Protein AF-A0A7W0QGW5-F1 (afdb_monomer_lite)

pLDDT: mean 85.22, std 12.31, range [46.56, 96.94]

Foldseek 3Di:
DPQQQDKDWDADPVGIDIDGGHPDPDPDDDPDDDDDDDPDPVVQVVVQVVPDDVPDDDDDDDDQDPPGDDD

Radius of gyration: 16.63 Å; chains: 1; bounding box: 31×30×46 Å

Sequence (71 aa):
GDPASATIHGWGSDGHLTTDGPYAEAKEQLAGFFIVECETRERAEAIATRFAAPGDVIELRPVMSPGGDDR

Structure (mmCIF, N/CA/C/O backbone):
data_AF-A0A7W0QGW5-F1
#
_entry.id   AF-A0A7W0QGW5-F1
#
loop_
_atom_site.group_PDB
_atom_site.id
_atom_site.type_symbol
_atom_site.label_atom_id
_atom_site.label_alt_id
_atom_site.label_comp_id
_atom_site.label_asym_id
_atom_site.label_entity_id
_atom_site.label_seq_id
_atom_site.pdbx_PDB_ins_code
_atom_site.Cartn_x
_atom_site.Cartn_y
_atom_site.Cartn_z
_atom_site.occupancy
_atom_site.B_iso_or_equiv
_atom_site.auth_seq_id
_atom_site.auth_comp_id
_atom_site.auth_asym_id
_atom_site.auth_atom_id
_atom_site.pdbx_PDB_model_num
ATOM 1 N N . GLY A 1 1 ? 4.763 -13.621 -5.142 1.00 69.81 1 GLY A N 1
ATOM 2 C CA . GLY A 1 1 ? 5.245 -13.708 -6.534 1.00 69.81 1 GLY A CA 1
ATOM 3 C C . GLY A 1 1 ? 6.501 -12.878 -6.643 1.00 69.81 1 GLY A C 1
ATOM 4 O O . GLY A 1 1 ? 6.644 -11.963 -5.844 1.00 69.81 1 GLY A O 1
ATOM 5 N N . ASP A 1 2 ? 7.408 -13.219 -7.553 1.00 82.38 2 ASP A N 1
ATOM 6 C CA . ASP A 1 2 ? 8.616 -12.424 -7.804 1.00 82.38 2 ASP A CA 1
ATOM 7 C C . ASP A 1 2 ? 8.235 -11.116 -8.531 1.00 82.38 2 ASP A C 1
ATOM 9 O O . ASP A 1 2 ? 7.652 -11.197 -9.612 1.00 82.38 2 ASP A O 1
ATOM 13 N N . PRO A 1 3 ? 8.521 -9.918 -7.984 1.00 79.75 3 PRO A N 1
ATOM 14 C CA . PRO A 1 3 ? 8.244 -8.651 -8.666 1.00 79.75 3 PRO A CA 1
ATOM 15 C C . PRO A 1 3 ? 8.919 -8.531 -10.039 1.00 79.75 3 PRO A C 1
ATOM 17 O O . PRO A 1 3 ? 8.414 -7.820 -10.905 1.00 79.75 3 PRO A O 1
ATOM 20 N N . ALA A 1 4 ? 10.027 -9.246 -10.267 1.00 84.25 4 ALA A N 1
ATOM 21 C CA . ALA A 1 4 ? 10.717 -9.259 -11.554 1.00 84.25 4 ALA A CA 1
ATOM 22 C C . ALA A 1 4 ? 9.876 -9.876 -12.684 1.00 84.25 4 ALA A C 1
ATOM 24 O O . ALA A 1 4 ? 10.141 -9.607 -13.852 1.00 84.25 4 ALA A O 1
ATOM 25 N N . SER A 1 5 ? 8.847 -10.669 -12.363 1.00 85.56 5 SER A N 1
ATOM 26 C CA . SER A 1 5 ? 7.942 -11.251 -13.358 1.00 85.56 5 SER A CA 1
ATOM 27 C C . SER A 1 5 ? 6.768 -10.337 -13.732 1.00 85.56 5 SER A C 1
ATOM 29 O O . SER A 1 5 ? 5.802 -10.812 -14.328 1.00 85.56 5 SER A O 1
ATOM 31 N N . ALA A 1 6 ? 6.773 -9.072 -13.307 1.00 87.50 6 ALA A N 1
ATOM 32 C CA . ALA A 1 6 ? 5.712 -8.126 -13.631 1.00 87.50 6 ALA A CA 1
ATOM 33 C C . ALA A 1 6 ? 5.772 -7.675 -15.102 1.00 87.50 6 ALA A C 1
ATOM 35 O O . ALA A 1 6 ? 6.818 -7.722 -15.748 1.00 87.50 6 ALA A O 1
ATOM 36 N N . THR A 1 7 ? 4.634 -7.205 -15.611 1.00 91.44 7 THR A N 1
ATOM 37 C CA . THR A 1 7 ? 4.513 -6.552 -16.917 1.00 91.44 7 THR A CA 1
ATOM 38 C C . THR A 1 7 ? 3.758 -5.243 -16.726 1.00 91.44 7 THR A C 1
ATOM 40 O O . THR A 1 7 ? 2.703 -5.212 -16.088 1.00 91.44 7 THR A O 1
ATOM 43 N N . ILE A 1 8 ? 4.287 -4.158 -17.279 1.00 92.00 8 ILE A N 1
ATOM 44 C CA . ILE A 1 8 ? 3.668 -2.834 -17.250 1.00 92.00 8 ILE A CA 1
ATOM 45 C C . ILE A 1 8 ? 2.956 -2.613 -18.577 1.00 92.00 8 ILE A C 1
ATOM 47 O O . ILE A 1 8 ? 3.546 -2.786 -19.643 1.00 92.00 8 ILE A O 1
ATOM 51 N N . HIS A 1 9 ? 1.710 -2.154 -18.507 1.00 92.75 9 HIS A N 1
ATOM 52 C CA . HIS A 1 9 ? 0.974 -1.652 -19.659 1.00 92.75 9 HIS A CA 1
ATOM 53 C C . HIS A 1 9 ? 0.809 -0.137 -19.525 1.00 92.75 9 HIS A C 1
ATOM 55 O O . HIS A 1 9 ? 0.229 0.348 -18.555 1.00 92.75 9 HIS A O 1
ATOM 61 N N . GLY A 1 10 ? 1.341 0.608 -20.492 1.00 91.19 10 GLY A N 1
ATOM 62 C CA . GLY A 1 10 ? 1.323 2.068 -20.533 1.00 91.19 10 GLY A CA 1
ATOM 63 C C . GLY A 1 10 ? 0.690 2.617 -21.811 1.00 91.19 10 GLY A C 1
ATOM 64 O O . GLY A 1 10 ? 0.230 1.872 -22.680 1.00 91.19 10 GLY A O 1
ATOM 65 N N . TRP A 1 11 ? 0.686 3.944 -21.930 1.00 95.19 11 TRP A N 1
ATOM 66 C CA . TRP A 1 11 ? 0.234 4.661 -23.121 1.00 95.19 11 TRP A CA 1
ATOM 67 C C . TRP A 1 11 ? 1.266 5.723 -23.511 1.00 95.19 11 TRP A C 1
ATOM 69 O O . TRP A 1 11 ? 1.628 6.564 -22.690 1.00 95.19 11 TRP A O 1
ATOM 79 N N . GLY A 1 12 ? 1.744 5.676 -24.752 1.00 90.31 12 GLY A N 1
ATOM 80 C CA . GLY A 1 12 ? 2.645 6.656 -25.354 1.00 90.31 12 GLY A CA 1
ATOM 81 C C . GLY A 1 12 ? 1.975 7.445 -26.478 1.00 90.31 12 GLY A C 1
ATOM 82 O O . GLY A 1 12 ? 0.792 7.272 -26.768 1.00 90.31 12 GLY A O 1
ATOM 83 N N . SER A 1 13 ? 2.745 8.304 -27.147 1.00 91.38 13 SER A N 1
ATOM 84 C CA . SER A 1 13 ? 2.277 9.078 -28.309 1.00 91.38 13 SER A CA 1
ATOM 85 C C . SER A 1 13 ? 1.729 8.198 -29.435 1.00 91.38 13 SER A C 1
ATOM 87 O O . SER A 1 13 ? 0.787 8.596 -30.113 1.00 91.38 13 SER A O 1
ATOM 89 N N . ASP A 1 14 ? 2.278 6.991 -29.577 1.00 93.19 14 ASP A N 1
ATOM 90 C CA . ASP A 1 14 ? 1.944 6.048 -30.647 1.00 93.19 14 ASP A CA 1
ATOM 91 C C . ASP A 1 14 ? 0.969 4.941 -30.192 1.00 93.19 14 ASP A C 1
ATOM 93 O O . ASP A 1 14 ? 0.740 3.972 -30.915 1.00 93.19 14 ASP A O 1
ATOM 97 N N . GLY A 1 15 ? 0.370 5.081 -28.999 1.00 94.38 15 GLY A N 1
ATOM 98 C CA . GLY A 1 15 ? -0.631 4.156 -28.457 1.00 94.38 15 GLY A CA 1
ATOM 99 C C . GLY A 1 15 ? -0.131 3.303 -27.289 1.00 94.38 15 GLY A C 1
ATOM 100 O O . GLY A 1 15 ? 0.677 3.746 -26.474 1.00 94.38 15 GLY A O 1
ATOM 101 N N . HIS A 1 16 ? -0.656 2.082 -27.165 1.00 95.75 16 HIS A N 1
ATOM 102 C CA . HIS A 1 16 ? -0.327 1.187 -26.054 1.00 95.75 16 HIS A CA 1
ATOM 103 C C . HIS A 1 16 ? 1.139 0.742 -26.070 1.00 95.75 16 HIS A C 1
ATOM 105 O O . HIS A 1 16 ? 1.658 0.299 -27.092 1.00 95.75 16 HIS A O 1
ATOM 111 N N . LEU A 1 17 ? 1.772 0.782 -24.898 1.00 94.31 17 LEU A N 1
ATOM 112 C CA . LEU A 1 17 ? 3.128 0.293 -24.660 1.00 94.31 17 LEU A CA 1
ATOM 113 C C . LEU A 1 17 ? 3.083 -0.859 -23.658 1.00 94.31 17 LEU A C 1
ATOM 115 O O . LEU A 1 17 ? 2.275 -0.846 -22.732 1.00 94.31 17 LEU A O 1
ATOM 119 N N . THR A 1 18 ? 3.940 -1.860 -23.842 1.00 94.31 18 THR A N 1
ATOM 120 C CA . THR A 1 18 ? 4.100 -2.972 -22.896 1.00 94.31 18 THR A CA 1
ATOM 121 C C . THR A 1 18 ? 5.581 -3.184 -22.626 1.00 94.31 18 THR A C 1
ATOM 123 O O . THR A 1 18 ? 6.365 -3.242 -23.572 1.00 94.31 18 THR A O 1
ATOM 126 N N . THR A 1 19 ? 5.961 -3.276 -21.354 1.00 91.56 19 THR A N 1
ATOM 127 C CA . THR A 1 19 ? 7.353 -3.478 -20.928 1.00 91.56 19 THR A CA 1
ATOM 128 C C . THR A 1 19 ? 7.433 -4.497 -19.800 1.00 91.56 19 THR A C 1
ATOM 130 O O . THR A 1 19 ? 6.585 -4.497 -18.907 1.00 91.56 19 THR A O 1
ATOM 133 N N . ASP A 1 20 ? 8.464 -5.339 -19.829 1.00 91.38 20 ASP A N 1
ATOM 134 C CA . ASP A 1 20 ? 8.733 -6.315 -18.771 1.00 91.38 20 ASP A CA 1
ATOM 135 C C . ASP A 1 20 ? 9.364 -5.652 -17.540 1.00 91.38 20 ASP A C 1
ATOM 137 O O . ASP A 1 20 ? 10.082 -4.656 -17.651 1.00 91.38 20 ASP A O 1
ATOM 141 N N . GLY A 1 21 ? 9.119 -6.242 -16.372 1.00 84.12 21 GLY A N 1
ATOM 142 C CA . GLY A 1 21 ? 9.626 -5.790 -15.082 1.00 84.12 21 GLY A CA 1
ATOM 143 C C . GLY A 1 21 ? 8.623 -4.956 -14.271 1.00 84.12 21 GLY A C 1
ATOM 144 O O . GLY A 1 21 ? 7.530 -4.626 -14.740 1.00 84.12 21 GLY A O 1
ATOM 145 N N . PRO A 1 22 ? 8.956 -4.640 -13.008 1.00 84.31 22 PRO A N 1
ATOM 146 C CA . PRO A 1 22 ? 8.115 -3.826 -12.137 1.00 84.31 22 PRO A CA 1
ATOM 147 C C . PRO A 1 22 ? 8.166 -2.342 -12.525 1.00 84.31 22 PRO A C 1
ATOM 149 O O . PRO A 1 22 ? 9.184 -1.845 -12.996 1.00 84.31 22 PRO A O 1
ATOM 152 N N . TYR A 1 23 ? 7.077 -1.608 -12.269 1.00 81.25 23 TYR A N 1
ATOM 153 C CA . TYR A 1 23 ? 7.008 -0.167 -12.560 1.00 81.25 23 TYR A CA 1
ATOM 154 C C . TYR A 1 23 ? 8.014 0.664 -11.757 1.00 81.25 23 TYR A C 1
ATOM 156 O O . TYR A 1 23 ? 8.610 1.600 -12.285 1.00 81.25 23 TYR A O 1
ATOM 164 N N . ALA A 1 24 ? 8.195 0.342 -10.476 1.00 78.69 24 ALA A N 1
ATOM 165 C CA . ALA A 1 24 ? 9.118 1.056 -9.609 1.00 78.69 24 ALA A CA 1
ATOM 166 C C . ALA A 1 24 ? 10.443 0.294 -9.490 1.00 78.69 24 ALA A C 1
ATOM 168 O O . ALA A 1 24 ? 10.504 -0.784 -8.897 1.00 78.69 24 ALA A O 1
ATOM 169 N N . GLU A 1 25 ? 11.532 0.899 -9.959 1.00 67.88 25 GLU A N 1
ATOM 170 C CA . GLU A 1 25 ? 12.896 0.464 -9.639 1.00 67.88 25 GLU A CA 1
ATOM 171 C C . GLU A 1 25 ? 13.288 0.960 -8.236 1.00 67.88 25 GLU A C 1
ATOM 173 O O . GLU A 1 25 ? 14.148 1.821 -8.053 1.00 67.88 25 GLU A O 1
ATOM 178 N N . ALA A 1 26 ? 12.592 0.461 -7.215 1.00 70.06 26 ALA A N 1
ATOM 179 C CA . ALA A 1 26 ? 12.837 0.803 -5.820 1.00 70.06 26 ALA A CA 1
ATOM 180 C C . ALA A 1 26 ? 13.525 -0.349 -5.076 1.00 70.06 26 ALA A C 1
ATOM 182 O O . ALA A 1 26 ? 13.328 -1.527 -5.388 1.00 70.06 26 ALA A O 1
ATOM 183 N N . LYS A 1 27 ? 14.324 -0.003 -4.056 1.00 64.94 27 LYS A N 1
ATOM 184 C CA . LYS A 1 27 ? 14.963 -0.989 -3.163 1.00 64.94 27 LYS A CA 1
ATOM 185 C C . LYS A 1 27 ? 13.945 -1.816 -2.377 1.00 64.94 27 LYS A C 1
ATOM 187 O O . LYS A 1 27 ? 14.241 -2.950 -2.017 1.00 64.94 27 LYS A O 1
ATOM 192 N N . GLU A 1 28 ? 12.770 -1.252 -2.135 1.00 72.94 28 GLU A N 1
ATOM 193 C CA . GLU A 1 28 ? 11.639 -1.916 -1.501 1.00 72.94 28 GLU A CA 1
ATOM 194 C C . GLU A 1 28 ? 10.510 -1.986 -2.528 1.00 72.94 28 GLU A C 1
ATOM 196 O O . GLU A 1 28 ? 10.076 -0.967 -3.066 1.00 72.94 28 GLU A O 1
ATOM 201 N N . GLN A 1 29 ? 10.085 -3.204 -2.854 1.00 71.62 29 GLN A N 1
ATOM 202 C CA . GLN A 1 29 ? 9.008 -3.445 -3.806 1.00 71.62 29 GLN A CA 1
ATOM 203 C C . GLN A 1 29 ? 7.675 -3.474 -3.056 1.00 71.62 29 GLN A C 1
ATOM 205 O O . GLN A 1 29 ? 7.543 -4.162 -2.043 1.00 71.62 29 GLN A O 1
ATOM 210 N N . LEU A 1 30 ? 6.674 -2.749 -3.562 1.00 79.44 30 LEU A N 1
ATOM 211 C CA . LEU A 1 30 ? 5.319 -2.796 -3.018 1.00 79.44 30 LEU A CA 1
ATOM 212 C C . LEU A 1 30 ? 4.712 -4.172 -3.314 1.00 79.44 30 LEU A C 1
ATOM 214 O O . LEU A 1 30 ? 4.367 -4.470 -4.456 1.00 79.44 30 LEU A O 1
ATOM 218 N N . ALA A 1 31 ? 4.560 -5.006 -2.284 1.00 79.81 31 ALA A N 1
ATOM 219 C CA . ALA A 1 31 ? 3.973 -6.339 -2.432 1.00 79.81 31 ALA A CA 1
ATOM 220 C C . ALA A 1 31 ? 2.477 -6.296 -2.813 1.00 79.81 31 ALA A C 1
ATOM 222 O O . ALA A 1 31 ? 1.965 -7.233 -3.425 1.00 79.81 31 ALA A O 1
ATOM 223 N N . GLY A 1 32 ? 1.781 -5.214 -2.456 1.00 82.69 32 GLY A N 1
ATOM 224 C CA . GLY A 1 32 ? 0.373 -4.972 -2.763 1.00 82.69 32 GLY A CA 1
ATOM 225 C C . GLY A 1 32 ? -0.207 -3.848 -1.904 1.00 82.69 32 GLY A C 1
ATOM 226 O O . GLY A 1 32 ? 0.476 -3.306 -1.039 1.00 82.69 32 GLY A O 1
ATOM 227 N N . PHE A 1 33 ? -1.476 -3.506 -2.127 1.00 89.75 33 PHE A N 1
ATOM 228 C CA . PHE A 1 33 ? -2.223 -2.582 -1.272 1.00 89.75 33 PHE A CA 1
ATOM 229 C C . PHE A 1 33 ? -3.631 -3.122 -1.008 1.00 89.75 33 PHE A C 1
ATOM 231 O O . PHE A 1 33 ? -4.185 -3.870 -1.814 1.00 89.75 33 PHE A O 1
ATOM 238 N N . PHE A 1 34 ? -4.214 -2.716 0.118 1.00 90.62 34 PHE A N 1
ATOM 239 C CA . PHE A 1 34 ? -5.591 -3.024 0.488 1.00 90.62 34 PHE A CA 1
ATOM 240 C C . PHE A 1 34 ? -6.340 -1.719 0.732 1.00 90.62 34 PHE A C 1
ATOM 242 O O . PHE A 1 34 ? -5.792 -0.788 1.319 1.00 90.62 34 PHE A O 1
ATOM 249 N N . ILE A 1 35 ? -7.601 -1.665 0.312 1.00 92.50 35 ILE A N 1
ATOM 250 C CA . ILE A 1 35 ? -8.532 -0.617 0.728 1.00 92.50 35 ILE A CA 1
ATOM 251 C C . ILE A 1 35 ? -9.483 -1.256 1.728 1.00 92.50 35 ILE A C 1
ATOM 253 O O . ILE A 1 35 ? -10.092 -2.285 1.441 1.00 92.50 35 ILE A O 1
ATOM 257 N N . VAL A 1 36 ? -9.582 -0.655 2.908 1.00 91.75 36 VAL A N 1
ATOM 258 C CA . VAL A 1 36 ? -10.471 -1.110 3.975 1.00 91.75 36 VAL A CA 1
ATOM 259 C C . VAL A 1 36 ? -11.398 0.027 4.362 1.00 91.75 36 VAL A C 1
ATOM 261 O O . VAL A 1 36 ? -10.957 1.150 4.598 1.00 91.75 36 VAL A O 1
ATOM 264 N N . GLU A 1 37 ? -12.689 -0.268 4.426 1.00 93.19 37 GLU A N 1
ATOM 265 C CA . GLU A 1 37 ? -13.676 0.652 4.978 1.00 93.19 37 GLU A CA 1
ATOM 266 C C . GLU A 1 37 ? -13.675 0.512 6.502 1.00 93.19 37 GLU A C 1
ATOM 268 O O . GLU A 1 37 ? -13.754 -0.595 7.041 1.00 93.19 37 GLU A O 1
ATOM 273 N N . CYS A 1 38 ? -13.504 1.628 7.206 1.00 92.81 38 CYS A N 1
ATOM 274 C CA . CYS A 1 38 ? -13.436 1.680 8.661 1.00 92.81 38 CYS A CA 1
ATOM 275 C C . CYS A 1 38 ? -14.208 2.900 9.153 1.00 92.81 38 CYS A C 1
ATOM 277 O O . CYS A 1 38 ? -14.044 3.989 8.612 1.00 92.81 38 CYS A O 1
ATOM 279 N N . GLU A 1 39 ? -14.994 2.726 10.214 1.00 91.19 39 GLU A N 1
ATOM 280 C CA . GLU A 1 39 ? -15.734 3.831 10.839 1.00 91.19 39 GLU A CA 1
ATOM 281 C C . GLU A 1 39 ? -14.802 4.865 11.491 1.00 91.19 39 GLU A C 1
ATOM 283 O O . GLU A 1 39 ? -15.152 6.039 11.575 1.00 91.19 39 GLU A O 1
ATOM 288 N N . THR A 1 40 ? -13.611 4.446 11.944 1.00 93.56 40 THR A N 1
ATOM 289 C CA . THR A 1 40 ? -12.623 5.330 12.581 1.00 93.56 40 THR A CA 1
ATOM 290 C C . THR A 1 40 ? -11.185 4.998 12.172 1.00 93.56 40 THR A C 1
ATOM 292 O O . THR A 1 40 ? -10.887 3.896 11.691 1.00 93.56 40 THR A O 1
ATOM 295 N N . ARG A 1 41 ? -10.264 5.946 12.399 1.00 92.06 41 ARG A N 1
ATOM 296 C CA . ARG A 1 41 ? -8.826 5.772 12.135 1.00 92.06 41 ARG A CA 1
ATOM 297 C C . ARG A 1 41 ? -8.213 4.677 13.004 1.00 92.06 41 ARG A C 1
ATOM 299 O O . ARG A 1 41 ? -7.460 3.851 12.498 1.00 92.06 41 ARG A O 1
ATOM 306 N N . GLU A 1 42 ? -8.591 4.615 14.273 1.00 96.38 42 GLU A N 1
ATOM 307 C CA . GLU A 1 42 ? -8.085 3.638 15.242 1.00 96.38 42 GLU A CA 1
ATOM 308 C C . GLU A 1 42 ? -8.440 2.212 14.808 1.00 96.38 42 GLU A C 1
ATOM 310 O O . GLU A 1 42 ? -7.641 1.283 14.948 1.00 96.38 42 GLU A O 1
ATOM 315 N N . ARG A 1 43 ? -9.629 2.024 14.213 1.00 96.44 43 ARG A N 1
ATOM 316 C CA . ARG A 1 43 ? -10.011 0.727 13.652 1.00 96.44 43 ARG A CA 1
ATOM 317 C C . ARG A 1 43 ? -9.087 0.325 12.504 1.00 96.44 43 ARG A C 1
ATOM 319 O O . ARG A 1 43 ? -8.698 -0.844 12.459 1.00 96.44 43 ARG A O 1
ATOM 326 N N . ALA A 1 44 ? -8.734 1.260 11.621 1.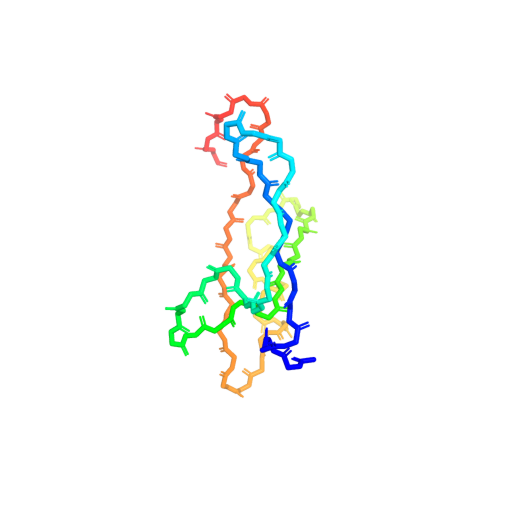00 96.12 44 ALA A N 1
ATOM 327 C CA . ALA A 1 44 ? -7.819 1.023 10.506 1.00 96.12 44 ALA A CA 1
ATOM 328 C C . ALA A 1 44 ? -6.388 0.721 10.989 1.00 96.12 44 ALA A C 1
ATOM 330 O O . ALA A 1 44 ? -5.765 -0.223 10.503 1.00 96.12 44 ALA A O 1
ATOM 331 N N . GLU A 1 45 ? -5.901 1.430 12.009 1.00 96.31 45 GLU A N 1
ATOM 332 C CA . GLU A 1 45 ? -4.604 1.163 12.652 1.00 96.31 45 GLU A CA 1
ATOM 333 C C . GLU A 1 45 ? -4.547 -0.233 13.286 1.00 96.31 45 GLU A C 1
ATOM 335 O O . GLU A 1 45 ? -3.561 -0.960 13.128 1.00 96.31 45 GLU A O 1
ATOM 340 N N . ALA A 1 46 ? -5.634 -0.659 13.937 1.00 96.94 46 ALA A N 1
ATOM 341 C CA . ALA A 1 46 ? -5.744 -2.006 14.488 1.00 96.94 46 ALA A CA 1
ATOM 3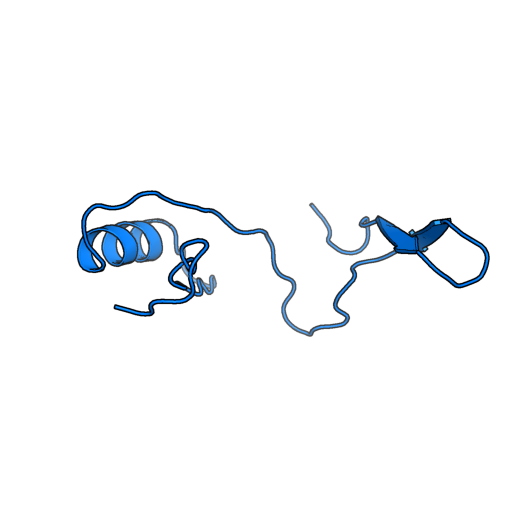42 C C . ALA A 1 46 ? -5.714 -3.095 13.397 1.00 96.94 46 ALA A C 1
ATOM 344 O O . ALA A 1 46 ? -5.179 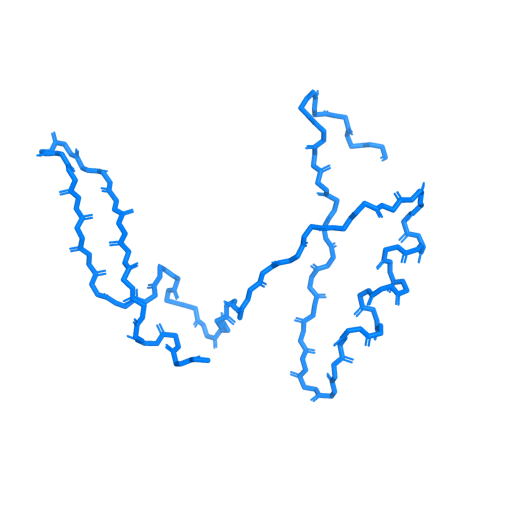-4.180 13.629 1.00 96.94 46 ALA A O 1
ATOM 345 N N . ILE A 1 47 ? -6.269 -2.830 12.205 1.00 96.00 47 ILE A N 1
ATOM 346 C CA . ILE A 1 47 ? -6.138 -3.736 11.049 1.00 96.00 47 ILE A CA 1
ATOM 347 C C . ILE A 1 47 ? -4.687 -3.766 10.570 1.00 96.00 47 ILE A C 1
ATOM 349 O O . ILE A 1 47 ? -4.129 -4.854 10.443 1.00 96.00 47 ILE A O 1
ATOM 353 N N . ALA A 1 48 ? -4.079 -2.598 10.343 1.00 95.50 48 ALA A N 1
ATOM 354 C CA . ALA A 1 48 ? -2.716 -2.484 9.827 1.00 95.50 48 ALA A CA 1
ATOM 355 C C . ALA A 1 48 ? -1.705 -3.214 10.725 1.00 95.50 48 ALA A C 1
ATOM 357 O O . ALA A 1 48 ? -0.917 -4.026 10.245 1.00 95.50 48 ALA A O 1
ATOM 358 N N . THR A 1 49 ? -1.800 -3.012 12.041 1.00 95.06 49 THR A N 1
ATOM 359 C CA . THR A 1 49 ? -0.903 -3.645 13.022 1.00 95.06 49 THR A CA 1
ATOM 360 C C . THR A 1 49 ? -1.098 -5.156 13.090 1.00 95.06 49 THR A C 1
ATOM 362 O O . THR A 1 49 ? -0.140 -5.898 13.276 1.00 95.06 49 THR A O 1
ATOM 365 N N . ARG A 1 50 ? -2.334 -5.639 12.920 1.00 95.06 50 ARG A N 1
ATOM 366 C CA . ARG A 1 50 ? -2.618 -7.079 12.891 1.00 95.06 50 ARG A CA 1
ATOM 367 C C . ARG A 1 50 ? -2.114 -7.750 11.612 1.00 95.06 50 ARG A C 1
ATOM 369 O O . ARG A 1 50 ? -1.872 -8.954 11.626 1.00 95.06 50 ARG A O 1
ATOM 376 N N . PHE A 1 51 ? -2.031 -7.001 10.517 1.00 91.75 51 PHE A N 1
ATOM 377 C CA . PHE A 1 51 ? -1.573 -7.510 9.230 1.00 91.75 51 PHE A CA 1
ATOM 378 C C . PHE A 1 51 ? -0.043 -7.571 9.136 1.00 91.75 51 PHE A C 1
ATOM 380 O O . PHE A 1 51 ? 0.481 -8.476 8.496 1.00 91.75 51 PHE A O 1
ATOM 387 N N 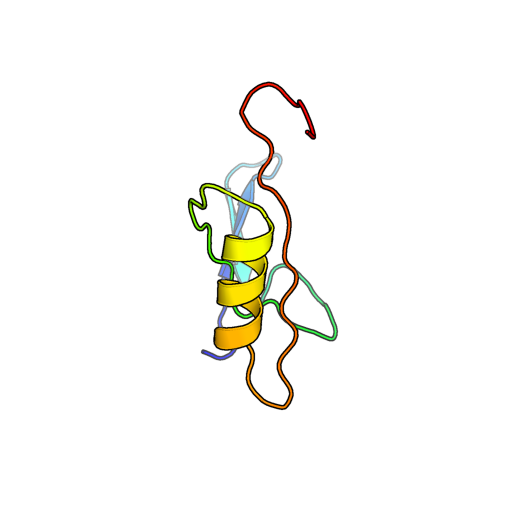. ALA A 1 52 ? 0.665 -6.645 9.785 1.00 92.62 52 ALA A N 1
ATOM 388 C CA . ALA A 1 52 ? 2.124 -6.621 9.795 1.00 92.62 52 ALA A CA 1
ATOM 389 C C . ALA A 1 52 ? 2.725 -7.849 10.512 1.00 92.62 52 ALA A C 1
ATOM 391 O O . ALA A 1 52 ? 2.344 -8.165 11.642 1.00 92.62 52 ALA A O 1
ATOM 392 N N . ALA A 1 53 ? 3.707 -8.507 9.889 1.00 90.88 53 ALA A N 1
ATOM 393 C CA . ALA A 1 53 ? 4.546 -9.530 10.512 1.00 90.88 53 ALA A CA 1
ATOM 394 C C . ALA A 1 53 ? 5.985 -9.012 10.747 1.00 90.88 53 ALA A C 1
ATOM 396 O O . ALA A 1 53 ? 6.364 -7.956 10.236 1.00 90.88 53 ALA A O 1
ATOM 397 N N . PRO A 1 54 ? 6.824 -9.711 11.540 1.00 91.62 54 PRO A N 1
ATOM 398 C CA . PRO A 1 54 ? 8.218 -9.313 11.732 1.00 91.62 54 PRO A CA 1
ATOM 399 C C . PRO A 1 54 ? 8.980 -9.207 10.403 1.00 91.62 54 PRO A C 1
ATOM 401 O O . PRO A 1 54 ? 9.126 -10.199 9.693 1.00 91.62 54 PRO A O 1
ATOM 404 N N . GLY A 1 55 ? 9.502 -8.015 10.106 1.00 87.12 55 GLY A N 1
ATOM 405 C CA . GLY A 1 55 ? 10.214 -7.714 8.858 1.00 87.12 55 GLY A CA 1
ATOM 406 C C . GLY A 1 55 ? 9.359 -7.029 7.787 1.00 87.12 55 GLY A C 1
ATOM 407 O O . GLY A 1 55 ? 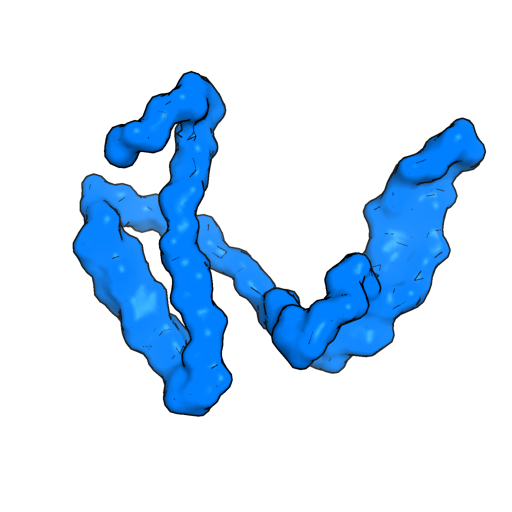9.923 -6.549 6.808 1.00 87.12 55 GLY A O 1
ATOM 408 N N . ASP A 1 56 ? 8.044 -6.926 7.991 1.00 88.94 56 ASP A N 1
ATOM 409 C CA . ASP A 1 56 ? 7.148 -6.205 7.088 1.00 88.94 56 ASP A CA 1
ATOM 410 C C . ASP A 1 56 ? 7.088 -4.708 7.410 1.00 88.94 56 ASP A C 1
ATOM 412 O O . ASP A 1 56 ? 7.281 -4.274 8.550 1.00 88.94 56 ASP A O 1
ATOM 416 N N . VAL A 1 57 ? 6.728 -3.920 6.396 1.00 89.00 57 VAL A N 1
ATOM 417 C CA . VAL A 1 57 ? 6.393 -2.499 6.522 1.00 89.00 57 VAL A CA 1
ATOM 418 C C . VAL A 1 57 ? 5.007 -2.278 5.924 1.00 89.00 57 VAL A C 1
ATOM 420 O O . VAL A 1 57 ? 4.754 -2.645 4.779 1.00 89.00 57 VAL A O 1
ATOM 423 N N . ILE A 1 58 ? 4.103 -1.674 6.700 1.00 92.81 58 ILE A N 1
ATOM 424 C CA . ILE A 1 58 ? 2.750 -1.314 6.260 1.00 92.81 58 ILE A CA 1
ATOM 425 C C . ILE A 1 58 ? 2.587 0.202 6.354 1.00 92.81 58 ILE A C 1
ATOM 427 O O . ILE A 1 58 ? 2.666 0.774 7.440 1.00 92.81 58 ILE A O 1
ATOM 431 N N . GLU A 1 59 ? 2.324 0.848 5.218 1.00 93.38 59 GLU A N 1
ATOM 432 C CA . GLU A 1 59 ? 1.944 2.260 5.159 1.00 93.38 59 GLU A CA 1
ATOM 433 C C . GLU A 1 59 ? 0.414 2.381 5.215 1.00 93.38 59 GLU A C 1
ATOM 435 O O . GLU A 1 59 ? -0.292 1.959 4.297 1.00 93.38 59 GLU A O 1
ATOM 440 N N . LEU A 1 60 ? -0.116 2.964 6.293 1.00 94.00 60 LEU A N 1
ATOM 441 C C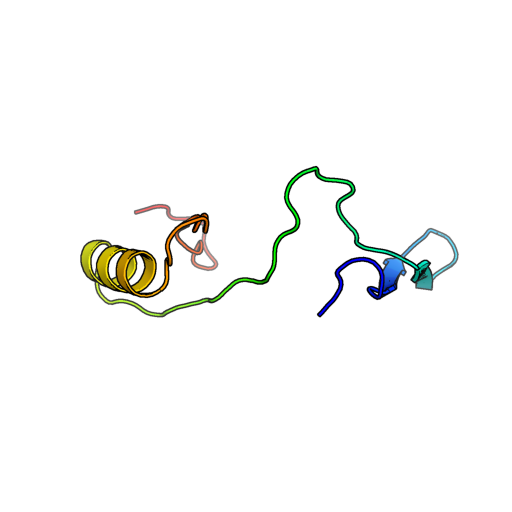A . LEU A 1 60 ? -1.541 3.270 6.401 1.00 94.00 60 LEU A CA 1
ATOM 442 C C . LEU A 1 60 ? -1.805 4.687 5.889 1.00 94.00 60 LEU A C 1
ATOM 444 O O . LEU A 1 60 ? -1.380 5.662 6.508 1.00 94.00 60 LEU A O 1
ATOM 448 N N . ARG A 1 61 ? -2.564 4.805 4.794 1.00 94.06 61 ARG A N 1
ATOM 449 C CA . ARG A 1 61 ? -2.962 6.100 4.229 1.00 94.06 61 ARG A CA 1
ATOM 450 C C . ARG A 1 61 ? -4.482 6.233 4.167 1.00 94.06 61 ARG A C 1
ATOM 452 O O . ARG A 1 61 ? -5.135 5.302 3.691 1.00 94.06 61 ARG A O 1
ATOM 459 N N . PRO A 1 62 ? -5.058 7.375 4.578 1.00 90.62 62 PRO A N 1
ATOM 460 C CA . PRO A 1 62 ? -6.445 7.674 4.257 1.00 90.62 62 PRO A CA 1
ATOM 461 C C . PRO A 1 62 ? -6.649 7.725 2.741 1.00 90.62 62 PRO A C 1
ATOM 463 O O . PRO A 1 62 ? -5.813 8.239 1.995 1.00 90.62 62 PRO A O 1
ATOM 466 N N . VAL A 1 63 ? -7.775 7.179 2.290 1.00 87.75 63 VAL A N 1
ATOM 467 C CA . VAL A 1 63 ? -8.224 7.333 0.907 1.00 87.75 63 VAL A CA 1
ATOM 468 C C . VAL A 1 63 ? -9.003 8.639 0.833 1.00 87.75 63 VAL A C 1
ATOM 470 O O . VAL A 1 63 ? -9.995 8.803 1.541 1.00 87.75 63 VAL A O 1
ATOM 473 N N . MET A 1 64 ? -8.563 9.564 -0.019 1.00 76.38 64 MET A N 1
ATOM 474 C CA . MET A 1 64 ? -9.323 10.781 -0.293 1.00 76.38 64 MET A CA 1
ATOM 475 C C . MET A 1 64 ? -10.689 10.402 -0.874 1.00 76.38 64 MET A C 1
ATOM 477 O O . MET A 1 64 ? -10.770 9.719 -1.897 1.00 76.38 64 MET A O 1
ATOM 481 N N . SER A 1 65 ? -11.764 10.859 -0.232 1.00 65.56 65 SER A N 1
ATOM 482 C CA . SER A 1 65 ? -13.106 10.794 -0.818 1.00 65.56 65 SER A CA 1
ATOM 483 C C . SER A 1 65 ? -13.129 11.635 -2.109 1.00 65.56 65 SER A C 1
ATOM 485 O O . SER A 1 65 ? -12.390 12.628 -2.179 1.00 65.56 65 SER A O 1
ATOM 487 N N . PRO A 1 66 ? -13.929 11.290 -3.143 1.00 51.22 66 PRO A N 1
ATOM 488 C CA . PRO A 1 66 ? -14.026 12.108 -4.347 1.00 51.22 66 PRO A CA 1
ATOM 489 C C . PRO A 1 66 ? -14.613 13.473 -3.965 1.00 51.22 66 PRO A C 1
ATOM 491 O O . PRO A 1 66 ? -15.818 13.625 -3.796 1.00 51.22 66 PRO A O 1
ATOM 494 N N . GLY A 1 67 ? -13.734 14.449 -3.742 1.00 60.88 67 GLY A N 1
ATOM 495 C CA . GLY A 1 67 ? -14.071 15.733 -3.126 1.00 60.88 67 GLY A CA 1
ATOM 496 C C . GLY A 1 67 ? -12.924 16.381 -2.348 1.00 60.88 67 GLY A C 1
ATOM 497 O O . GLY A 1 67 ? -12.956 17.592 -2.163 1.00 60.88 67 GLY A O 1
ATOM 498 N N . GLY A 1 68 ? -11.893 15.617 -1.961 1.00 53.97 68 GLY A N 1
ATOM 499 C CA . GLY A 1 68 ? -10.655 16.174 -1.403 1.00 53.97 68 GLY A CA 1
ATOM 500 C C . GLY A 1 68 ? -10.843 16.911 -0.076 1.00 53.97 68 GLY A C 1
ATOM 501 O O . GLY A 1 68 ? -10.343 18.022 0.071 1.00 53.97 68 GLY A O 1
ATOM 502 N N . ASP A 1 69 ? -11.561 16.315 0.876 1.00 57.38 69 ASP A N 1
ATOM 503 C CA . ASP A 1 69 ? -11.562 16.799 2.259 1.00 57.38 69 ASP A CA 1
ATOM 504 C C . ASP A 1 69 ? -10.823 15.777 3.127 1.00 57.38 69 ASP A C 1
ATOM 506 O O . ASP A 1 69 ? -11.337 14.692 3.409 1.00 57.38 69 ASP A O 1
ATOM 510 N N . ASP A 1 70 ? -9.582 16.117 3.478 1.00 57.03 70 ASP A N 1
ATOM 511 C CA . ASP A 1 70 ? -8.792 15.425 4.494 1.00 57.03 70 ASP A CA 1
ATOM 512 C C . ASP A 1 70 ? -9.320 15.866 5.869 1.00 57.03 70 ASP A C 1
ATOM 514 O O . ASP A 1 70 ? -8.829 16.831 6.461 1.00 57.03 70 ASP A O 1
ATOM 518 N N . ARG A 1 71 ? -10.350 15.181 6.370 1.00 46.56 71 ARG A N 1
ATOM 519 C CA . ARG A 1 71 ? -10.697 15.214 7.796 1.00 46.56 71 ARG A CA 1
ATOM 520 C C . ARG A 1 71 ? -10.422 13.870 8.446 1.00 46.56 71 ARG A C 1
ATOM 522 O O . ARG A 1 71 ? -10.782 12.835 7.843 1.00 46.56 71 ARG A O 1
#

Secondary structure (DSSP, 8-state):
--GGG-EEEEEETTEEEEEES-S---SS----------SSHHHHHHHHHHH--TT------PPPPTT----